Protein AF-A0A3P7J8K1-F1 (afdb_monomer)

Organism: Strongylus vulgaris (NCBI:txid40348)

InterPro domains:
  IPR003819 TauD/TfdA-like domain [PF02668] (51-92)
  IPR042098 Glutarate 2-hydroxylase superfamily [G3DSA:3.60.130.10] (2-95)

Radius of gyration: 18.09 Å; Cα contacts (8 Å, |Δi|>4): 82; chains: 1; bounding box: 36×24×60 Å

Solvent-accessible surface area (backbone atoms only — not comparable to full-atom values): 6336 Å² total; per-residue (Å²): 135,58,35,38,38,39,20,59,67,80,76,83,60,91,86,55,88,84,84,66,59,89,84,56,86,86,80,58,69,83,80,83,63,71,49,87,64,95,60,28,66,60,30,49,50,52,52,50,53,50,53,51,53,50,50,53,51,51,51,55,53,69,33,69,92,38,40,45,78,44,74,72,53,93,92,64,81,86,87,75,57,72,50,54,44,49,72,48,68,61,80,84,81,84,77,86,127

Foldseek 3Di:
DKKKKKFFPPPPPVPDDLFFDDDDPVPDDDDPQQDDDPCRVVSVVVVVVVVVVVVVVVVSRPDPVRIDIDDDDVPDDDDDDNRGIDMDMDDDDDDDD

Mean predicted aligned error: 9.49 Å

Structure (mmCIF, N/CA/C/O backbone):
data_AF-A0A3P7J8K1-F1
#
_entry.id   AF-A0A3P7J8K1-F1
#
loop_
_atom_site.group_PDB
_atom_site.id
_atom_site.type_symbol
_atom_site.label_atom_id
_atom_site.label_alt_id
_atom_site.label_comp_id
_atom_site.label_asym_id
_atom_site.label_entity_id
_atom_site.label_seq_id
_atom_site.pdbx_PDB_ins_code
_atom_site.Cartn_x
_atom_site.Cartn_y
_atom_site.Cartn_z
_atom_site.occupancy
_atom_site.B_iso_or_equiv
_atom_site.auth_seq_id
_atom_site.auth_comp_id
_atom_site.auth_asym_id
_atom_site.auth_atom_id
_atom_site.pdbx_PDB_model_num
ATOM 1 N N . MET A 1 1 ? -3.847 -2.729 22.826 1.00 47.38 1 MET A N 1
ATOM 2 C CA . MET A 1 1 ? -5.086 -2.781 22.024 1.00 47.38 1 MET A CA 1
ATOM 3 C C . MET A 1 1 ? -4.695 -2.876 20.565 1.00 47.38 1 MET A C 1
ATOM 5 O O . MET A 1 1 ? -3.748 -2.199 20.184 1.00 47.38 1 MET A O 1
ATOM 9 N N . ASN A 1 2 ? -5.354 -3.749 19.803 1.00 54.41 2 ASN A N 1
ATOM 10 C CA . ASN A 1 2 ? -5.084 -3.919 18.378 1.00 54.41 2 ASN A CA 1
ATOM 11 C C . ASN A 1 2 ? -5.958 -2.945 17.613 1.00 54.41 2 ASN A C 1
ATOM 13 O O . ASN A 1 2 ? -7.180 -2.990 17.756 1.00 54.41 2 ASN A O 1
ATOM 17 N N . TYR A 1 3 ? -5.327 -2.102 16.812 1.00 54.88 3 TYR A N 1
ATOM 18 C CA . TYR A 1 3 ? -6.036 -1.223 15.914 1.00 54.88 3 TYR A CA 1
ATOM 19 C C . TYR A 1 3 ? -5.954 -1.784 14.499 1.00 54.88 3 TYR A C 1
ATOM 21 O O . TYR A 1 3 ? -4.866 -2.135 14.033 1.00 54.88 3 TYR A O 1
ATOM 29 N N . LEU A 1 4 ? -7.098 -1.872 13.829 1.00 59.75 4 LEU A N 1
ATOM 30 C CA . LEU A 1 4 ? -7.154 -2.017 12.385 1.00 59.75 4 LEU A CA 1
ATOM 31 C C . LEU A 1 4 ? -7.211 -0.618 11.778 1.00 59.75 4 LEU A C 1
ATOM 33 O O . LEU A 1 4 ? -8.101 0.166 12.114 1.00 59.75 4 LEU A O 1
ATOM 37 N N . VAL A 1 5 ? -6.259 -0.322 10.904 1.00 61.03 5 VAL A N 1
ATOM 38 C CA . VAL A 1 5 ? -6.252 0.892 10.096 1.00 61.03 5 VAL A CA 1
ATOM 39 C C . VAL A 1 5 ? -6.936 0.548 8.781 1.00 61.03 5 VAL A C 1
ATOM 41 O O . VAL A 1 5 ? -6.445 -0.280 8.015 1.00 61.03 5 VAL A O 1
ATOM 44 N N . LEU A 1 6 ? -8.095 1.150 8.560 1.00 61.56 6 LEU A N 1
ATOM 45 C CA . LEU A 1 6 ? -8.845 1.110 7.317 1.00 61.56 6 LEU A CA 1
ATOM 46 C C . LEU A 1 6 ? -8.460 2.336 6.508 1.00 61.56 6 LEU A C 1
ATOM 48 O O . LEU A 1 6 ? -8.658 3.461 6.957 1.00 61.56 6 LEU A O 1
ATOM 52 N N . ILE A 1 7 ? -7.914 2.116 5.327 1.00 62.12 7 ILE A N 1
ATOM 53 C CA . ILE A 1 7 ? -7.575 3.175 4.391 1.00 62.12 7 ILE A CA 1
ATOM 54 C C . ILE A 1 7 ? -8.636 3.111 3.301 1.00 62.12 7 ILE A C 1
ATOM 56 O O . ILE A 1 7 ? -8.737 2.132 2.556 1.00 62.12 7 ILE A O 1
ATOM 60 N N . LEU A 1 8 ? -9.475 4.140 3.254 1.00 54.97 8 LEU A N 1
ATOM 61 C CA . LEU A 1 8 ? -10.474 4.285 2.205 1.00 54.97 8 LEU A CA 1
ATOM 62 C C . LEU A 1 8 ? -9.778 4.917 1.003 1.00 54.97 8 LEU A C 1
ATOM 64 O O . LEU A 1 8 ? -9.493 6.114 1.024 1.00 54.97 8 LEU A O 1
ATOM 68 N N . SER A 1 9 ? -9.535 4.144 -0.058 1.00 52.69 9 SER A N 1
ATOM 69 C CA . SER A 1 9 ? -9.144 4.734 -1.335 1.00 52.69 9 SER A CA 1
ATOM 70 C C . SER A 1 9 ? -10.372 5.439 -1.935 1.00 52.69 9 SER A C 1
ATOM 72 O O . SER A 1 9 ? -11.188 4.877 -2.664 1.00 52.69 9 SER A O 1
ATOM 74 N N . HIS A 1 10 ? -10.574 6.710 -1.579 1.00 46.22 10 HIS A N 1
ATOM 75 C CA . HIS A 1 10 ? -11.521 7.582 -2.278 1.00 46.22 10 HIS A CA 1
ATOM 76 C C . HIS A 1 10 ? -10.867 8.106 -3.561 1.00 46.22 10 HIS A C 1
ATOM 78 O O . HIS A 1 10 ? -10.579 9.291 -3.699 1.00 46.22 10 HIS A O 1
ATOM 84 N N . PHE A 1 11 ? -10.629 7.217 -4.527 1.00 49.38 11 PHE A N 1
ATOM 85 C CA . PHE A 1 11 ? -10.297 7.643 -5.883 1.00 49.38 11 PHE A CA 1
ATOM 86 C C . PHE A 1 11 ? -11.588 7.988 -6.631 1.00 49.38 11 PHE A C 1
ATOM 88 O O . PHE A 1 11 ? -12.308 7.119 -7.120 1.00 49.38 11 PHE A O 1
ATOM 95 N N . TYR A 1 12 ? -11.895 9.284 -6.712 1.00 36.44 12 TYR A N 1
ATOM 96 C CA . TYR A 1 12 ? -12.911 9.804 -7.625 1.00 36.44 12 TYR A CA 1
ATOM 97 C C . TYR A 1 12 ? -12.346 9.784 -9.052 1.00 36.44 12 TYR A C 1
ATOM 99 O O . TYR A 1 12 ? -11.692 10.725 -9.495 1.00 36.44 12 TYR A O 1
ATOM 107 N N . ALA A 1 13 ? -12.587 8.702 -9.791 1.00 39.69 13 ALA A N 1
ATOM 108 C CA . ALA A 1 13 ? -12.354 8.695 -11.228 1.00 39.69 13 ALA A CA 1
ATOM 109 C C . ALA A 1 13 ? -13.536 9.374 -11.921 1.00 39.69 13 ALA A C 1
ATOM 111 O O . ALA A 1 13 ? -14.603 8.782 -12.062 1.00 39.69 13 ALA A O 1
ATOM 112 N N . GLN A 1 14 ? -13.359 10.621 -12.360 1.00 38.38 14 GLN A N 1
ATOM 113 C CA . GLN A 1 14 ? -14.442 11.348 -13.020 1.00 38.38 14 GLN A CA 1
ATOM 114 C C . GLN A 1 14 ? -14.854 10.776 -14.388 1.00 38.38 14 GLN A C 1
ATOM 116 O O . GLN A 1 14 ? -15.907 11.178 -14.856 1.00 38.38 14 GLN A O 1
ATOM 121 N N . ASN A 1 15 ? -14.116 9.847 -15.022 1.00 42.69 15 ASN A N 1
ATOM 122 C CA . ASN A 1 15 ? -14.513 9.289 -16.332 1.00 42.69 15 ASN A CA 1
ATOM 123 C C . ASN A 1 15 ? -13.944 7.895 -16.695 1.00 42.69 15 ASN A C 1
ATOM 125 O O . ASN A 1 15 ? -13.868 7.557 -17.872 1.00 42.69 15 ASN A O 1
ATOM 129 N N . ASN A 1 16 ? -13.537 7.050 -15.743 1.00 45.50 16 ASN A N 1
ATOM 130 C CA . ASN A 1 16 ? -13.186 5.663 -16.084 1.00 45.50 16 ASN A CA 1
ATOM 131 C C . ASN A 1 16 ? -13.320 4.751 -14.865 1.00 45.50 16 ASN A C 1
ATOM 133 O O . ASN A 1 16 ? -12.744 5.028 -13.818 1.00 45.50 16 ASN A O 1
ATOM 137 N N . SER A 1 17 ? -14.103 3.682 -14.989 1.00 45.41 17 SER A N 1
ATOM 138 C CA . SER A 1 17 ? -14.412 2.745 -13.909 1.00 45.41 17 SER A CA 1
ATOM 139 C C . SER A 1 17 ? -13.139 2.094 -13.354 1.00 45.41 17 SER A C 1
ATOM 141 O O . SER A 1 17 ? -12.603 1.159 -13.953 1.00 45.41 17 SER A O 1
ATOM 143 N N . LEU A 1 18 ? -12.649 2.577 -12.211 1.00 57.72 18 LEU A N 1
ATOM 144 C CA . LEU A 1 18 ? -11.600 1.914 -11.440 1.00 57.72 18 LEU A CA 1
ATOM 145 C C . LEU A 1 18 ? -12.197 0.636 -10.843 1.00 57.72 18 LEU A C 1
ATOM 147 O O . LEU A 1 18 ? -12.975 0.683 -9.896 1.00 57.72 18 LEU A O 1
ATOM 151 N N . LEU A 1 19 ? -11.904 -0.501 -11.472 1.00 55.00 19 LEU A N 1
ATOM 152 C CA . LEU A 1 19 ? -12.553 -1.780 -11.174 1.00 55.00 19 LEU A CA 1
ATOM 153 C C . LEU A 1 19 ? -11.856 -2.584 -10.064 1.00 55.00 19 LEU A C 1
ATOM 155 O O . LEU A 1 19 ? -12.454 -3.536 -9.568 1.00 55.00 19 LEU A O 1
ATOM 159 N N . ASN A 1 20 ? -10.599 -2.279 -9.703 1.00 59.16 20 ASN A N 1
ATOM 160 C CA . ASN A 1 20 ? -9.854 -3.072 -8.717 1.00 59.16 20 ASN A CA 1
ATOM 161 C C . ASN A 1 20 ? -8.567 -2.383 -8.227 1.00 59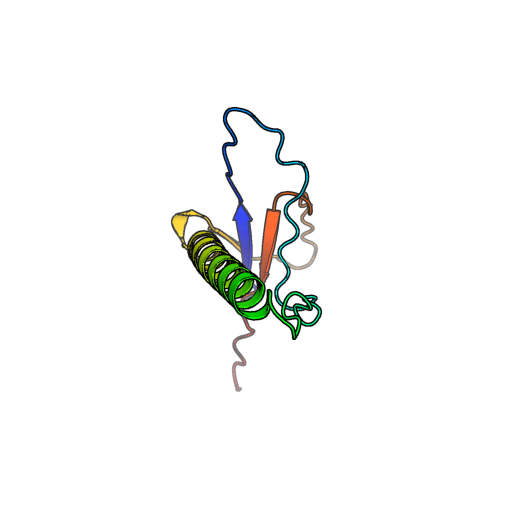.16 20 ASN A C 1
ATOM 163 O O . ASN A 1 20 ? -7.640 -2.209 -9.022 1.00 59.16 20 ASN A O 1
ATOM 167 N N . ASP A 1 21 ? -8.459 -2.114 -6.925 1.00 61.38 21 ASP A N 1
ATOM 168 C CA . ASP A 1 21 ? -7.194 -1.719 -6.299 1.00 61.38 21 ASP A CA 1
ATOM 169 C C . ASP A 1 21 ? -6.454 -2.956 -5.767 1.00 61.38 21 ASP A C 1
ATOM 171 O O . ASP A 1 21 ? -6.825 -3.558 -4.761 1.00 61.38 21 ASP A O 1
ATOM 175 N N . ARG A 1 22 ? -5.363 -3.348 -6.439 1.00 70.69 22 ARG A N 1
ATOM 176 C CA . ARG A 1 22 ? -4.470 -4.430 -5.984 1.00 70.69 22 ARG A CA 1
ATOM 177 C C . ARG A 1 22 ? -3.187 -3.860 -5.397 1.00 70.69 22 ARG A C 1
ATOM 179 O O . ARG A 1 22 ? -2.150 -3.836 -6.059 1.00 70.69 22 ARG A O 1
ATOM 186 N N . PHE A 1 23 ? -3.253 -3.426 -4.144 1.00 76.56 23 PHE A N 1
ATOM 187 C CA . PHE A 1 23 ? -2.098 -2.906 -3.419 1.00 76.56 23 PHE A CA 1
ATOM 188 C C . PHE A 1 23 ? -1.800 -3.761 -2.184 1.00 76.56 23 PHE A C 1
ATOM 190 O O . PHE A 1 23 ? -2.406 -3.600 -1.129 1.00 76.56 23 PHE A O 1
ATOM 197 N N . ASN A 1 24 ? -0.842 -4.679 -2.326 1.00 77.25 24 ASN A N 1
ATOM 198 C CA . ASN A 1 24 ? -0.254 -5.418 -1.212 1.00 77.25 24 ASN A CA 1
ATOM 199 C C . ASN A 1 24 ? 1.279 -5.425 -1.359 1.00 77.25 24 ASN A C 1
ATOM 201 O O . ASN A 1 24 ? 1.797 -6.157 -2.207 1.00 77.25 24 ASN A O 1
ATOM 205 N N . PRO A 1 25 ? 2.017 -4.636 -0.553 1.00 73.62 25 PRO A N 1
ATOM 206 C CA . PRO A 1 25 ? 3.477 -4.606 -0.605 1.00 73.62 25 PRO A CA 1
ATOM 207 C C . PRO A 1 25 ? 4.140 -5.969 -0.343 1.00 73.62 25 PRO A C 1
ATOM 209 O O . PRO A 1 25 ? 5.217 -6.220 -0.876 1.00 73.62 25 PRO A O 1
ATOM 212 N N . TYR A 1 26 ? 3.511 -6.845 0.454 1.00 60.59 26 TYR A N 1
ATOM 213 C CA . TYR A 1 26 ? 4.086 -8.134 0.862 1.00 60.59 26 TYR A CA 1
ATOM 214 C C . TYR A 1 26 ? 4.025 -9.203 -0.236 1.00 60.59 26 TYR A C 1
ATOM 216 O O . TYR A 1 26 ? 4.960 -9.986 -0.373 1.00 60.59 26 TYR A O 1
ATOM 224 N N . ASP A 1 27 ? 2.968 -9.202 -1.050 1.00 66.75 27 ASP A N 1
ATOM 225 C CA . ASP A 1 27 ? 2.756 -10.197 -2.117 1.00 66.75 27 ASP A CA 1
ATOM 226 C C . ASP A 1 27 ? 3.364 -9.761 -3.458 1.00 66.75 27 ASP A C 1
ATOM 228 O O . ASP A 1 27 ? 3.086 -10.333 -4.519 1.00 66.75 27 ASP A O 1
ATOM 232 N N . ARG A 1 28 ? 4.189 -8.711 -3.448 1.00 70.38 28 ARG A N 1
ATOM 233 C CA . ARG A 1 28 ? 4.745 -8.159 -4.675 1.00 70.38 28 ARG A CA 1
ATOM 234 C C . ARG A 1 28 ? 5.904 -9.021 -5.174 1.00 70.38 28 ARG A C 1
ATOM 236 O O . ARG A 1 28 ? 7.008 -8.984 -4.637 1.00 70.38 28 ARG A O 1
ATOM 243 N N . ALA A 1 29 ? 5.667 -9.755 -6.260 1.00 72.25 29 ALA A N 1
ATOM 244 C CA . ALA A 1 29 ? 6.729 -10.438 -6.992 1.00 72.25 29 ALA A CA 1
ATOM 245 C C . ALA A 1 29 ? 7.786 -9.433 -7.505 1.00 72.25 29 ALA A C 1
ATOM 247 O O . ALA A 1 29 ? 7.438 -8.281 -7.799 1.00 72.25 29 ALA A O 1
ATOM 248 N N . PRO A 1 30 ? 9.058 -9.854 -7.676 1.00 73.00 30 PRO A N 1
ATOM 249 C CA . PRO A 1 30 ? 10.095 -9.005 -8.252 1.00 73.00 30 PRO A CA 1
ATOM 250 C C . PRO A 1 30 ? 9.618 -8.354 -9.552 1.00 73.00 30 PRO A C 1
ATOM 252 O O . PRO A 1 30 ? 9.097 -9.028 -10.442 1.00 73.00 30 PRO A O 1
ATOM 255 N N . PHE A 1 31 ? 9.771 -7.034 -9.655 1.00 69.81 31 PHE A N 1
ATOM 256 C CA . PHE A 1 31 ? 9.254 -6.265 -10.782 1.00 69.81 31 PHE A CA 1
ATOM 257 C C . PHE A 1 31 ? 10.083 -6.539 -12.048 1.00 69.81 31 PHE A C 1
ATOM 259 O O . PHE A 1 31 ? 11.119 -5.918 -12.276 1.00 69.81 31 PHE A O 1
ATOM 266 N N . ARG A 1 32 ? 9.635 -7.492 -12.878 1.00 67.19 32 ARG A N 1
ATOM 267 C CA . ARG A 1 32 ? 10.325 -7.963 -14.100 1.00 67.19 32 ARG A CA 1
ATOM 268 C C . ARG A 1 32 ? 10.155 -7.029 -15.310 1.00 67.19 32 ARG A C 1
ATOM 270 O O . ARG A 1 32 ? 9.882 -7.489 -16.414 1.00 67.19 32 ARG A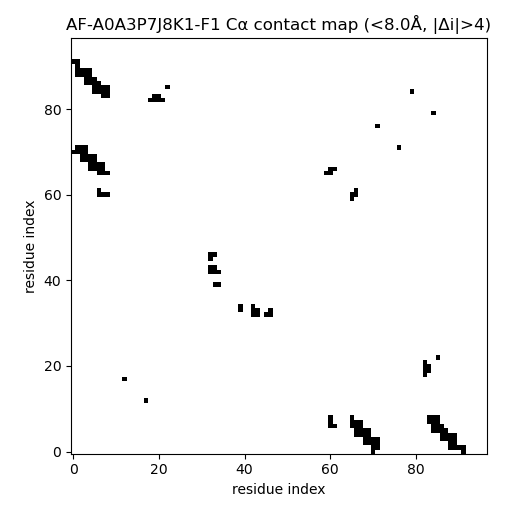 O 1
ATOM 277 N N . VAL A 1 33 ? 10.255 -5.718 -15.103 1.00 69.38 33 VAL A N 1
ATOM 278 C CA . VAL A 1 33 ? 10.120 -4.724 -16.190 1.00 69.38 33 VAL A CA 1
ATOM 279 C C . VAL A 1 33 ? 11.4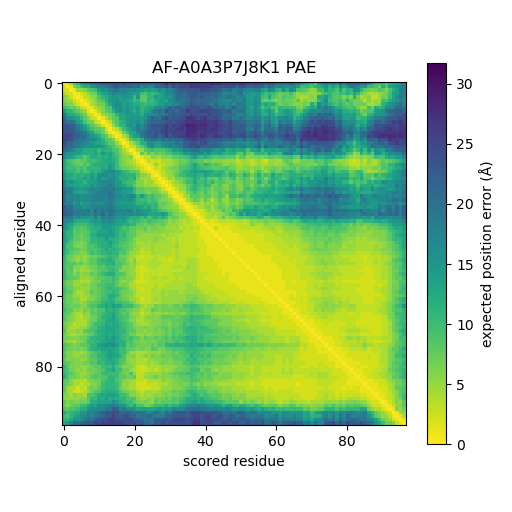73 -4.330 -16.778 1.00 69.38 33 VAL A C 1
ATOM 281 O O . VAL A 1 33 ? 11.531 -3.890 -17.920 1.00 69.38 33 VAL A O 1
ATOM 284 N N . LEU A 1 34 ? 12.567 -4.547 -16.045 1.00 73.69 34 LEU A N 1
ATOM 285 C CA . LEU A 1 34 ? 13.913 -4.318 -16.559 1.00 73.69 34 LEU A CA 1
ATOM 286 C C . LEU A 1 34 ? 14.272 -5.413 -17.571 1.00 73.69 34 LEU A C 1
ATOM 288 O O . LEU A 1 34 ? 14.247 -6.600 -17.242 1.00 73.69 34 LEU A O 1
ATOM 292 N N . LYS A 1 35 ? 14.591 -5.001 -18.798 1.00 76.81 35 LYS A N 1
ATOM 293 C CA . LYS A 1 35 ? 15.117 -5.861 -19.860 1.00 76.81 35 LYS A CA 1
ATOM 294 C C . LYS A 1 35 ? 16.405 -5.255 -20.401 1.00 76.81 35 LYS A C 1
ATOM 296 O O . LYS A 1 35 ? 16.516 -4.036 -20.523 1.00 76.81 35 LYS A O 1
ATOM 301 N N . GLU A 1 36 ? 17.360 -6.117 -20.717 1.00 75.69 36 GLU A N 1
ATOM 302 C CA . GLU A 1 36 ? 18.605 -5.743 -21.385 1.00 75.69 36 GLU A CA 1
ATOM 303 C C . GLU A 1 36 ? 18.372 -5.597 -22.900 1.00 75.69 36 GLU A C 1
ATOM 305 O O . GLU A 1 36 ? 17.467 -6.227 -23.451 1.00 75.69 36 GLU A O 1
ATOM 310 N N . GLY A 1 37 ? 19.163 -4.753 -23.571 1.00 78.12 37 GLY A N 1
ATOM 311 C CA . GLY A 1 37 ? 19.054 -4.481 -25.012 1.00 78.12 37 GLY A CA 1
ATOM 312 C C . GLY A 1 37 ? 18.949 -2.990 -25.351 1.00 78.12 37 GLY A C 1
ATOM 313 O O . GLY A 1 37 ? 19.094 -2.134 -24.472 1.00 78.12 37 GLY A O 1
ATOM 314 N N . GLU A 1 38 ? 18.690 -2.677 -26.626 1.00 78.06 38 GLU A N 1
ATOM 315 C CA . GLU A 1 38 ? 18.594 -1.295 -27.140 1.00 78.06 38 GLU A CA 1
ATOM 316 C C . GLU A 1 38 ? 17.567 -0.441 -26.373 1.00 78.06 38 GLU A C 1
ATOM 318 O O . GLU A 1 38 ? 17.819 0.728 -26.091 1.00 78.06 38 GLU A O 1
ATOM 323 N N . ASP A 1 39 ? 16.469 -1.048 -25.915 1.00 81.94 39 ASP A N 1
ATOM 324 C CA . ASP A 1 39 ? 15.387 -0.362 -25.193 1.00 81.94 39 ASP A CA 1
ATOM 325 C C . ASP A 1 39 ? 15.584 -0.288 -23.666 1.00 81.94 39 ASP A C 1
ATOM 327 O O . ASP A 1 39 ? 14.698 0.169 -22.933 1.00 81.94 39 ASP A O 1
ATOM 331 N N . SER A 1 40 ? 16.738 -0.721 -23.149 1.00 84.31 40 SER A N 1
ATOM 332 C CA . SER A 1 40 ? 17.015 -0.794 -21.702 1.00 84.31 40 SER A CA 1
ATOM 333 C C . SER A 1 40 ? 16.795 0.536 -20.965 1.00 84.31 40 SER A C 1
ATOM 335 O O . SER A 1 40 ? 16.247 0.550 -19.860 1.00 84.31 40 SER A O 1
ATOM 337 N N . ILE A 1 41 ? 17.126 1.670 -21.595 1.00 85.81 41 ILE A N 1
ATOM 338 C CA . ILE A 1 41 ? 16.891 3.017 -21.044 1.00 85.81 41 ILE A CA 1
ATOM 339 C C . ILE A 1 41 ? 15.388 3.295 -20.878 1.00 85.81 41 ILE A C 1
ATOM 341 O O . ILE A 1 41 ? 14.971 3.874 -19.871 1.00 85.81 41 ILE A O 1
ATOM 345 N N . GLY A 1 42 ? 14.564 2.882 -21.844 1.00 85.62 42 GLY A N 1
ATOM 346 C CA . GLY A 1 42 ? 13.110 3.042 -21.790 1.00 85.62 42 GLY A CA 1
ATOM 347 C C . GLY A 1 42 ? 12.492 2.228 -20.653 1.00 85.62 42 GLY A C 1
ATOM 348 O O . GLY A 1 42 ? 11.714 2.762 -19.858 1.00 85.62 42 GLY A O 1
ATOM 349 N N . TYR A 1 43 ? 12.913 0.970 -20.509 1.00 82.88 43 TYR A N 1
ATOM 350 C CA . TYR A 1 43 ? 12.484 0.101 -19.410 1.00 82.88 43 TYR A CA 1
ATOM 351 C C . TYR A 1 43 ? 12.905 0.631 -18.035 1.00 82.88 43 TYR A C 1
ATOM 353 O O . TYR A 1 43 ? 12.104 0.611 -17.097 1.00 82.88 43 TYR A O 1
ATOM 361 N N . ALA A 1 44 ? 14.126 1.159 -17.915 1.00 85.38 44 ALA A N 1
ATOM 362 C CA . ALA A 1 44 ? 14.603 1.778 -16.682 1.00 85.38 44 ALA A CA 1
ATOM 363 C C . ALA A 1 44 ? 13.769 3.012 -16.299 1.00 85.38 44 ALA A C 1
ATOM 365 O O . ALA A 1 44 ? 13.353 3.139 -15.147 1.00 85.38 44 ALA A O 1
ATOM 366 N N . ARG A 1 45 ? 13.454 3.891 -17.263 1.00 87.25 45 ARG A N 1
ATOM 367 C CA . ARG A 1 45 ? 12.582 5.057 -17.029 1.00 87.25 45 ARG A CA 1
ATOM 368 C C . ARG A 1 45 ? 11.182 4.643 -16.584 1.00 87.25 45 ARG A C 1
ATOM 370 O O . ARG A 1 45 ? 10.693 5.171 -15.593 1.00 87.25 45 ARG A O 1
ATOM 377 N N . ALA A 1 46 ? 10.572 3.665 -17.253 1.00 83.69 46 ALA A N 1
ATOM 378 C CA . ALA A 1 46 ? 9.252 3.157 -16.876 1.00 83.69 46 ALA A CA 1
ATOM 379 C C . ALA A 1 46 ? 9.243 2.563 -15.457 1.00 83.69 46 ALA A C 1
ATOM 381 O O . ALA A 1 46 ? 8.302 2.789 -14.694 1.00 83.69 46 ALA A O 1
ATOM 382 N N . ALA A 1 47 ? 10.306 1.847 -15.077 1.00 86.12 47 ALA A N 1
ATOM 383 C CA . ALA A 1 47 ? 10.456 1.335 -13.721 1.00 86.12 47 ALA A CA 1
ATOM 384 C C . ALA A 1 47 ? 10.569 2.467 -12.689 1.00 86.12 47 ALA A C 1
ATOM 386 O O . ALA A 1 47 ? 9.897 2.414 -11.660 1.00 86.12 47 ALA A O 1
ATOM 387 N N . LEU A 1 48 ? 11.361 3.507 -12.970 1.00 89.25 48 LEU A N 1
ATOM 388 C CA . LEU A 1 48 ? 11.476 4.675 -12.092 1.00 89.25 48 LEU A CA 1
ATOM 389 C C . LEU A 1 48 ? 10.133 5.386 -11.916 1.00 89.25 48 LEU A C 1
ATOM 391 O O . LEU A 1 48 ? 9.720 5.607 -10.780 1.00 89.25 48 LEU A O 1
ATOM 395 N N . THR A 1 49 ? 9.425 5.667 -13.013 1.00 88.25 49 THR A N 1
ATOM 396 C CA . THR A 1 49 ? 8.091 6.281 -12.967 1.00 88.25 49 THR A CA 1
ATOM 397 C C . THR A 1 49 ? 7.125 5.436 -12.146 1.00 88.25 49 THR A C 1
ATOM 399 O O . THR A 1 49 ? 6.433 5.966 -11.281 1.00 88.25 49 THR A O 1
ATOM 402 N N . TYR A 1 50 ? 7.128 4.113 -12.336 1.00 86.75 50 TYR A N 1
ATOM 403 C CA . TYR A 1 50 ? 6.303 3.215 -11.535 1.00 86.75 50 TYR A CA 1
ATOM 404 C C . TYR A 1 50 ? 6.593 3.366 -10.032 1.00 86.75 50 TYR A C 1
ATOM 406 O O . TYR A 1 50 ? 5.663 3.509 -9.241 1.00 86.75 50 TYR A O 1
ATOM 414 N N . TYR A 1 51 ? 7.863 3.321 -9.612 1.00 88.31 51 TYR A N 1
ATOM 415 C CA . TYR A 1 51 ? 8.211 3.388 -8.186 1.00 88.31 51 TYR A CA 1
ATOM 416 C C . TYR A 1 51 ? 7.959 4.770 -7.578 1.00 88.31 51 TYR A C 1
ATOM 418 O O . TYR A 1 51 ? 7.593 4.849 -6.404 1.00 88.31 51 TYR A O 1
ATOM 426 N N . GLN A 1 52 ? 8.097 5.839 -8.363 1.00 91.56 52 GLN A N 1
ATOM 427 C CA . GLN A 1 52 ? 7.708 7.189 -7.954 1.00 91.56 52 GLN A CA 1
ATOM 428 C C . GLN A 1 52 ? 6.204 7.251 -7.673 1.00 91.56 52 GLN A C 1
ATOM 430 O O . GLN A 1 52 ? 5.812 7.536 -6.542 1.00 91.56 52 GLN A O 1
ATOM 435 N N . SER A 1 53 ? 5.369 6.853 -8.637 1.00 87.94 53 SER A N 1
ATOM 436 C CA . SER A 1 53 ? 3.911 6.828 -8.459 1.00 87.94 53 SER A CA 1
ATOM 437 C C . SER A 1 53 ? 3.470 5.883 -7.338 1.00 87.94 53 SER A C 1
ATOM 439 O O . SER A 1 53 ? 2.556 6.199 -6.582 1.00 87.94 53 SER A O 1
ATOM 441 N N . TYR A 1 54 ? 4.137 4.737 -7.178 1.00 86.81 54 TYR A N 1
ATOM 442 C CA . TYR A 1 54 ? 3.876 3.809 -6.075 1.00 86.81 54 TYR A CA 1
ATOM 443 C C . TYR A 1 54 ? 4.157 4.451 -4.710 1.00 86.81 54 TYR A C 1
ATOM 445 O O . TYR A 1 54 ? 3.400 4.253 -3.761 1.00 86.81 54 TYR A O 1
ATOM 453 N N . THR A 1 55 ? 5.239 5.225 -4.606 1.00 90.00 55 THR A N 1
ATOM 454 C CA . THR A 1 55 ? 5.619 5.920 -3.369 1.00 90.00 55 THR A CA 1
ATOM 455 C C . THR A 1 55 ? 4.614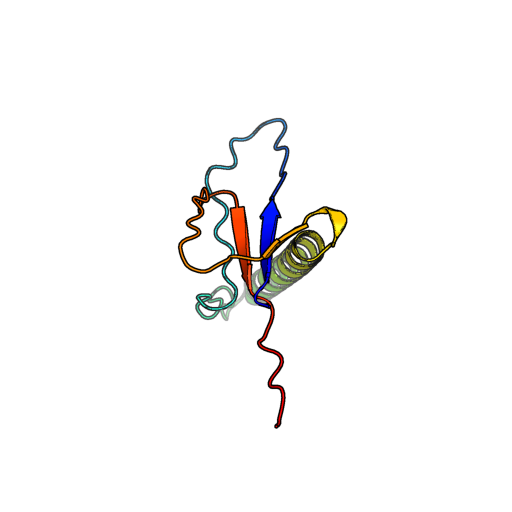 7.012 -3.021 1.00 90.00 55 THR A C 1
ATOM 457 O O . THR A 1 55 ? 4.188 7.098 -1.872 1.00 90.00 55 THR A O 1
ATOM 460 N N . GLU A 1 56 ? 4.185 7.796 -4.010 1.00 89.94 56 GLU A N 1
ATOM 461 C CA . GLU A 1 56 ? 3.150 8.823 -3.842 1.00 89.94 56 GLU A CA 1
ATOM 462 C C . GLU A 1 56 ? 1.800 8.215 -3.445 1.00 89.94 56 GLU A C 1
ATOM 464 O O . GLU A 1 56 ? 1.161 8.666 -2.499 1.00 89.94 56 GLU A O 1
ATOM 469 N N . PHE A 1 57 ? 1.379 7.131 -4.096 1.00 87.38 57 PHE A N 1
ATOM 470 C CA . PHE A 1 57 ? 0.159 6.429 -3.700 1.00 87.38 57 PHE A CA 1
ATOM 471 C C . PHE A 1 57 ? 0.261 5.881 -2.272 1.00 87.38 57 PHE A C 1
ATOM 473 O O . PHE A 1 57 ? -0.667 6.015 -1.471 1.00 87.38 57 PHE A O 1
ATOM 480 N N . SER A 1 58 ? 1.411 5.297 -1.926 1.00 87.50 58 SER A N 1
ATOM 481 C CA . SER A 1 58 ? 1.661 4.801 -0.577 1.00 87.50 58 SER A CA 1
ATOM 482 C C . SER A 1 58 ? 1.596 5.927 0.455 1.00 87.50 58 SER A C 1
ATOM 484 O O . SER A 1 58 ? 1.028 5.711 1.523 1.00 87.50 58 SER A O 1
ATOM 486 N N . SER A 1 59 ? 2.137 7.117 0.177 1.00 89.00 59 SER A N 1
ATOM 487 C CA . SER A 1 59 ? 2.077 8.235 1.128 1.00 89.00 59 SER A CA 1
ATOM 488 C C . SER A 1 59 ? 0.642 8.720 1.345 1.00 89.00 59 SER A C 1
ATOM 490 O O . SER A 1 59 ? 0.243 8.899 2.494 1.00 89.00 59 SER A O 1
ATOM 492 N N . ILE A 1 60 ? -0.164 8.810 0.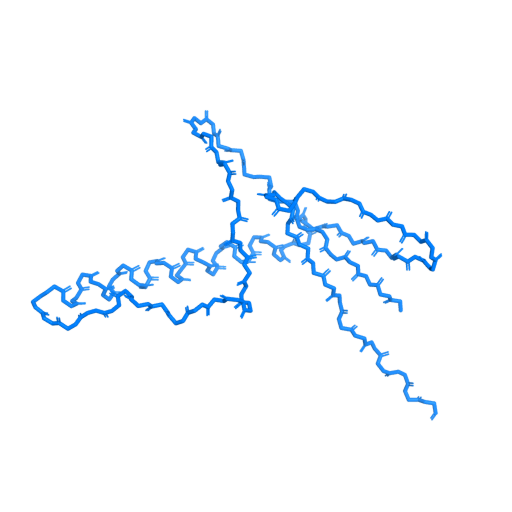280 1.00 88.25 60 ILE A N 1
ATOM 493 C CA . ILE A 1 60 ? -1.599 9.137 0.357 1.00 88.25 60 ILE A CA 1
ATOM 494 C C . ILE A 1 60 ? -2.337 8.120 1.233 1.00 88.25 60 ILE A C 1
ATOM 496 O O . ILE A 1 60 ? -3.118 8.507 2.102 1.00 88.25 60 ILE A O 1
ATOM 500 N N . CYS A 1 61 ? -2.065 6.826 1.044 1.00 84.25 61 CYS A N 1
ATOM 501 C CA . CYS A 1 61 ? -2.696 5.758 1.818 1.00 84.25 61 CYS A CA 1
ATOM 502 C C . CYS A 1 61 ? -2.375 5.834 3.319 1.00 84.25 61 CYS A C 1
ATOM 504 O O . CYS A 1 61 ? -3.209 5.476 4.142 1.00 84.25 61 CYS A O 1
ATOM 506 N N . HIS A 1 62 ? -1.176 6.288 3.688 1.00 83.88 62 HIS 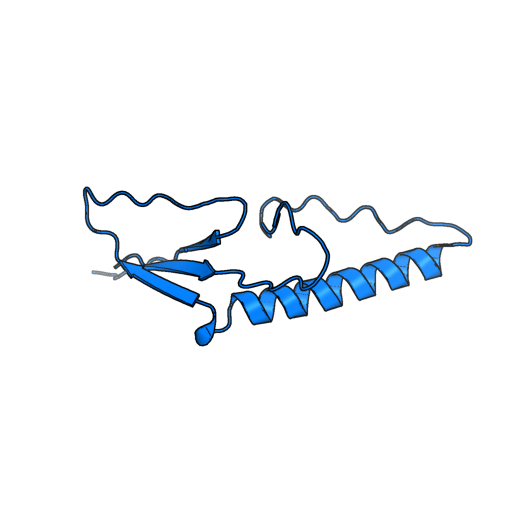A N 1
ATOM 507 C CA . HIS A 1 62 ? -0.749 6.376 5.089 1.00 83.88 62 HIS A CA 1
ATOM 508 C C . HIS A 1 62 ? -1.058 7.731 5.741 1.00 83.88 62 HIS A C 1
ATOM 510 O O . HIS A 1 62 ? -0.767 7.910 6.926 1.00 83.88 62 HIS A O 1
ATOM 516 N N . ALA A 1 63 ? -1.633 8.678 4.999 1.00 86.12 63 ALA A N 1
ATOM 517 C CA . ALA A 1 63 ? -2.033 9.965 5.542 1.00 86.12 63 ALA A CA 1
ATOM 518 C C . ALA A 1 63 ? -3.206 9.787 6.523 1.00 86.12 63 ALA A C 1
ATOM 520 O O . ALA A 1 63 ? -4.161 9.055 6.247 1.00 86.12 63 ALA A O 1
ATOM 521 N N . GLY A 1 64 ? -3.123 10.429 7.692 1.00 86.00 64 GLY A N 1
ATOM 522 C CA . GLY A 1 64 ? -4.065 10.212 8.794 1.00 86.00 64 GLY A CA 1
ATOM 523 C C . GLY A 1 64 ? -5.511 10.528 8.410 1.00 86.00 64 GLY A C 1
ATOM 524 O O . GLY A 1 64 ? -6.420 9.796 8.790 1.00 86.00 64 GLY A O 1
ATOM 525 N N . GLU A 1 65 ? -5.701 11.557 7.590 1.00 88.75 65 GLU A N 1
ATOM 526 C CA . GLU A 1 65 ? -6.970 12.016 7.028 1.00 88.75 65 GLU A CA 1
ATOM 527 C C . GLU A 1 65 ? -7.628 11.018 6.060 1.00 88.75 65 GLU A C 1
ATOM 529 O O . GLU A 1 65 ? -8.849 11.030 5.915 1.00 88.75 65 GLU A O 1
ATOM 534 N N . ASN A 1 66 ? -6.847 10.120 5.451 1.00 84.62 66 ASN A N 1
ATOM 535 C CA . ASN A 1 66 ? -7.333 9.073 4.542 1.00 84.62 66 ASN A CA 1
ATOM 536 C C . ASN A 1 66 ? -7.518 7.724 5.251 1.00 84.62 66 ASN A C 1
ATOM 538 O O . ASN A 1 66 ? -7.818 6.704 4.621 1.00 84.62 66 ASN A O 1
ATOM 542 N N . SER A 1 67 ? -7.328 7.711 6.571 1.00 86.44 67 SER A N 1
ATOM 543 C CA . SER A 1 67 ? -7.331 6.508 7.385 1.00 86.44 67 SER A CA 1
ATOM 544 C C . SER A 1 67 ? -8.358 6.592 8.510 1.00 86.44 67 SER A C 1
ATOM 546 O O . SER A 1 67 ? -8.664 7.648 9.057 1.00 86.44 67 SER A O 1
ATOM 548 N N . THR A 1 68 ? -8.905 5.446 8.887 1.00 86.38 68 THR A N 1
ATOM 549 C CA . THR A 1 68 ? -9.766 5.282 10.055 1.00 86.38 68 THR A CA 1
ATOM 550 C C . THR A 1 68 ? -9.234 4.144 10.897 1.00 86.38 68 THR A C 1
ATOM 552 O O . THR A 1 68 ? -8.836 3.104 10.385 1.00 86.38 68 THR A O 1
ATOM 555 N N . THR A 1 69 ? -9.239 4.332 12.211 1.00 87.56 69 THR A N 1
ATOM 556 C CA . THR A 1 69 ? -8.670 3.372 13.152 1.00 87.56 69 THR A CA 1
ATOM 557 C C . THR A 1 69 ? -9.774 2.777 14.017 1.00 87.56 69 THR A C 1
ATOM 559 O O . THR A 1 69 ? -10.467 3.509 14.722 1.00 87.56 69 THR A O 1
ATOM 562 N N . ILE A 1 70 ? -9.920 1.451 14.002 1.00 86.56 70 ILE A N 1
ATOM 563 C CA . ILE A 1 70 ? -10.907 0.740 14.825 1.00 86.56 70 ILE A CA 1
ATOM 564 C C . ILE A 1 70 ? -10.238 -0.272 15.757 1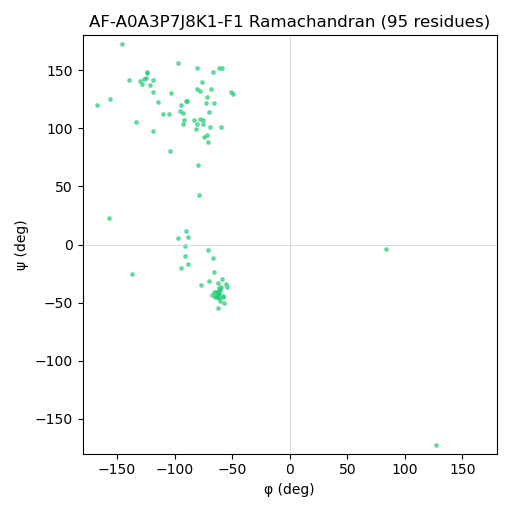.00 86.56 70 ILE A C 1
ATOM 566 O O . ILE A 1 70 ? -9.346 -1.01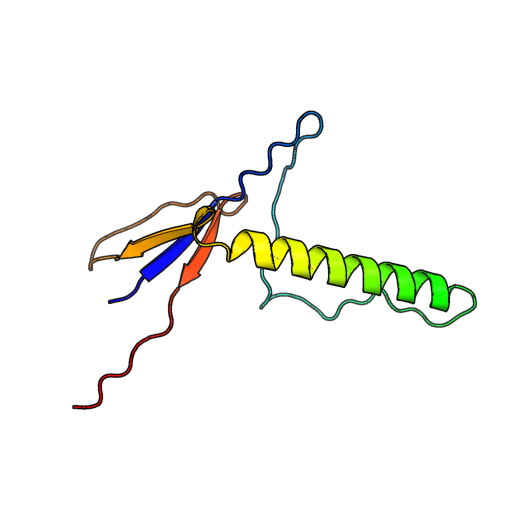6 15.355 1.00 86.56 70 ILE A O 1
ATOM 570 N N . SER A 1 71 ? -10.690 -0.323 17.011 1.00 86.31 71 SER A N 1
ATOM 571 C CA . SER A 1 71 ? -10.281 -1.350 17.976 1.00 86.31 71 SER A CA 1
ATOM 572 C C . SER A 1 71 ? -11.292 -2.485 17.992 1.00 86.31 71 SER A C 1
ATOM 574 O O . SER A 1 71 ? -12.429 -2.296 18.425 1.00 86.31 71 SER A O 1
ATOM 576 N N . LEU A 1 72 ? -10.872 -3.678 17.576 1.00 86.81 72 LEU A N 1
ATOM 577 C CA . LEU A 1 72 ? -11.726 -4.864 17.626 1.00 86.81 72 LEU A CA 1
ATOM 578 C C . LEU A 1 72 ? -11.735 -5.461 19.037 1.00 86.81 72 LEU A C 1
ATOM 580 O O . LEU A 1 72 ? -10.683 -5.623 19.665 1.00 86.81 72 LEU A O 1
ATOM 584 N N . ARG A 1 73 ? -12.928 -5.797 19.536 1.00 89.56 73 ARG A N 1
ATOM 585 C CA . ARG A 1 73 ? -13.115 -6.550 20.784 1.00 89.56 73 ARG A CA 1
ATOM 586 C C . ARG A 1 73 ? -13.316 -8.034 20.454 1.00 89.56 73 ARG A C 1
ATOM 588 O O . ARG A 1 73 ? -13.743 -8.349 19.342 1.00 89.56 73 ARG A O 1
ATOM 595 N N . PRO A 1 74 ? -13.031 -8.962 21.384 1.00 91.94 74 PRO A N 1
ATOM 596 C CA . PRO A 1 74 ? -13.374 -10.369 21.187 1.00 91.94 74 PRO A CA 1
ATOM 597 C C . PRO A 1 74 ? -14.846 -10.528 20.777 1.00 91.94 74 PRO A C 1
ATOM 599 O O . PRO A 1 74 ? -15.723 -9.910 21.376 1.00 91.94 74 PRO A O 1
ATOM 602 N N . GLY A 1 75 ? -15.100 -11.308 19.725 1.00 92.94 75 GLY A N 1
ATOM 603 C CA . GLY A 1 75 ? -16.437 -11.491 19.144 1.00 92.94 75 GLY A CA 1
ATOM 604 C C . GLY A 1 75 ? -16.877 -10.417 18.138 1.00 92.94 75 GLY A C 1
ATOM 605 O O . GLY A 1 75 ? -17.936 -10.561 17.539 1.00 92.94 75 GLY A O 1
ATOM 606 N N . THR A 1 76 ? -16.091 -9.357 17.909 1.00 90.75 76 THR A N 1
ATOM 607 C CA . THR A 1 76 ? -16.370 -8.379 16.841 1.00 90.75 76 THR A CA 1
ATOM 608 C C . THR A 1 76 ? -15.945 -8.924 15.477 1.00 90.75 76 THR A C 1
ATOM 610 O O . THR A 1 76 ? -14.814 -9.381 15.317 1.00 90.75 76 THR A O 1
ATOM 613 N N . VAL A 1 77 ? -16.831 -8.810 14.487 1.00 90.56 77 VAL A N 1
ATOM 614 C CA . VAL A 1 77 ? -16.571 -9.143 13.079 1.00 90.56 77 VAL A CA 1
ATOM 615 C C . VAL A 1 77 ? -16.741 -7.884 12.239 1.00 90.56 77 VAL A C 1
ATOM 617 O O . VAL A 1 77 ? -17.636 -7.080 12.494 1.00 90.56 77 VAL A O 1
ATOM 620 N N . ILE A 1 78 ? -15.882 -7.717 11.239 1.00 88.88 78 ILE A N 1
ATOM 621 C CA . ILE A 1 78 ? -15.975 -6.643 10.252 1.00 88.88 78 ILE A CA 1
ATOM 622 C C . ILE A 1 78 ? -16.011 -7.239 8.852 1.00 88.88 78 ILE A C 1
ATOM 624 O O . ILE A 1 78 ? -15.386 -8.266 8.589 1.00 88.88 78 ILE A O 1
ATOM 628 N N . PHE A 1 79 ? -16.717 -6.560 7.959 1.00 89.94 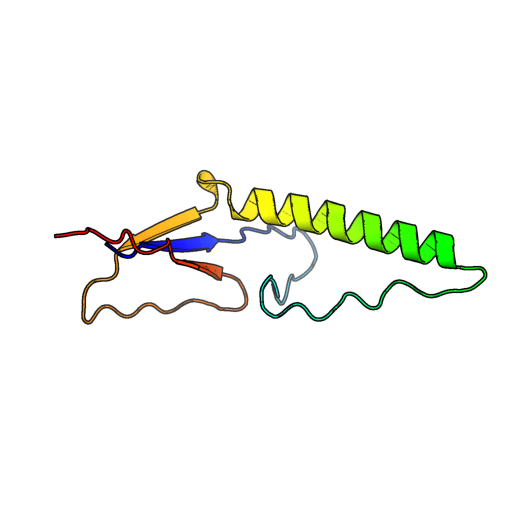79 PHE A N 1
ATOM 629 C CA . PHE A 1 79 ? -16.779 -6.893 6.545 1.00 89.94 79 PHE A CA 1
ATOM 630 C C . PHE A 1 79 ? -16.237 -5.709 5.760 1.00 89.94 79 PHE A C 1
ATOM 632 O O . PHE A 1 79 ? -16.621 -4.569 6.016 1.00 89.94 79 PHE A O 1
ATOM 639 N N . LEU A 1 80 ? -15.322 -5.985 4.836 1.00 87.38 80 LEU A N 1
ATOM 640 C CA . LEU A 1 80 ? -14.649 -4.981 4.024 1.00 87.38 80 LEU A CA 1
ATOM 641 C C . LEU A 1 80 ? -14.737 -5.395 2.559 1.00 87.38 80 LEU A C 1
ATOM 643 O O . LEU A 1 80 ? -14.584 -6.574 2.238 1.00 87.38 80 LEU A O 1
ATOM 647 N N . ASP A 1 81 ? -14.946 -4.420 1.680 1.00 85.38 81 ASP A N 1
ATOM 648 C CA . ASP A 1 81 ? -14.771 -4.624 0.247 1.00 85.38 81 ASP A CA 1
ATOM 649 C C . ASP A 1 81 ? -13.271 -4.657 -0.075 1.00 85.38 81 ASP A C 1
ATOM 651 O O . ASP A 1 81 ? -12.605 -3.622 -0.108 1.00 85.38 81 ASP A O 1
ATOM 655 N N . ASN A 1 82 ? -12.731 -5.854 -0.307 1.00 82.69 82 ASN A N 1
ATOM 656 C CA . ASN A 1 82 ? -11.303 -6.065 -0.551 1.00 82.69 82 ASN A CA 1
ATOM 657 C C . ASN A 1 82 ? -10.819 -5.534 -1.917 1.00 82.69 82 ASN A C 1
ATOM 659 O O . ASN A 1 82 ? -9.624 -5.582 -2.193 1.00 82.69 82 ASN A O 1
ATOM 663 N N . HIS A 1 83 ? -11.719 -5.042 -2.773 1.00 79.69 83 HIS A N 1
ATOM 664 C CA . HIS A 1 83 ? -11.356 -4.379 -4.030 1.00 79.69 83 HIS A CA 1
ATOM 665 C C . HIS A 1 83 ? -11.192 -2.865 -3.896 1.00 79.69 83 HIS A C 1
ATOM 667 O O . HIS A 1 83 ? -10.728 -2.223 -4.839 1.00 79.69 83 HIS A O 1
ATOM 673 N N . ARG A 1 84 ? -11.582 -2.306 -2.744 1.00 80.94 84 ARG A N 1
ATOM 674 C CA . ARG A 1 84 ? -11.667 -0.858 -2.527 1.00 80.94 84 ARG A CA 1
ATOM 675 C C . ARG A 1 84 ? -11.111 -0.397 -1.182 1.00 80.94 84 ARG A C 1
ATOM 677 O O . ARG A 1 84 ? -10.729 0.756 -1.033 1.00 80.94 84 ARG A O 1
ATOM 684 N N . VAL A 1 85 ? -11.095 -1.258 -0.170 1.00 84.06 85 VAL A N 1
ATOM 685 C CA . VAL A 1 85 ? -10.629 -0.895 1.170 1.00 84.06 85 VAL A CA 1
ATOM 686 C C . VAL A 1 85 ? -9.309 -1.588 1.450 1.00 84.06 85 VAL A C 1
ATOM 688 O O . VAL A 1 85 ? -9.243 -2.805 1.640 1.00 84.06 85 VAL A O 1
ATOM 691 N N . LEU A 1 86 ? -8.253 -0.783 1.535 1.00 86.44 86 LEU A N 1
ATOM 692 C CA . LEU A 1 86 ? -6.974 -1.240 2.050 1.00 86.44 86 LEU A CA 1
ATOM 693 C C . LEU A 1 86 ? -7.065 -1.325 3.572 1.00 86.44 86 LEU A C 1
ATOM 695 O O . LEU A 1 86 ? -7.671 -0.479 4.232 1.00 86.44 86 LEU A O 1
ATOM 699 N N . HIS A 1 87 ? -6.471 -2.362 4.146 1.00 87.25 87 HIS A N 1
ATOM 700 C CA . HIS A 1 87 ? -6.534 -2.591 5.580 1.00 87.25 87 HIS A CA 1
ATOM 701 C C . HIS A 1 87 ? -5.185 -3.063 6.113 1.00 87.25 87 HIS A C 1
ATOM 703 O O . HIS A 1 87 ? -4.470 -3.835 5.478 1.00 87.25 87 HIS A O 1
ATOM 709 N N . SER A 1 88 ? -4.824 -2.587 7.300 1.00 86.44 88 SER A N 1
ATOM 710 C CA . SER A 1 88 ? -3.604 -2.991 7.997 1.00 86.44 88 SER A CA 1
ATOM 711 C C . SER A 1 88 ? -3.826 -3.019 9.506 1.00 86.44 88 SER A C 1
ATOM 713 O O . SER A 1 88 ? -4.875 -2.611 10.002 1.00 86.44 88 SER A O 1
ATOM 715 N N . ARG A 1 89 ? -2.845 -3.520 10.259 1.00 87.25 89 ARG A N 1
ATOM 716 C CA . ARG A 1 89 ? -2.887 -3.557 11.725 1.00 87.25 89 ARG A CA 1
ATOM 717 C C . ARG A 1 89 ? -1.666 -2.872 12.315 1.00 87.25 89 ARG A C 1
ATOM 719 O O . ARG A 1 89 ? -0.559 -3.034 11.803 1.00 87.25 89 ARG A O 1
ATOM 726 N N . THR A 1 90 ? -1.848 -2.178 13.433 1.00 85.19 90 THR A N 1
ATOM 727 C CA . THR A 1 90 ? -0.715 -1.671 14.217 1.00 85.19 90 THR A CA 1
ATOM 728 C C . THR A 1 90 ? 0.077 -2.826 14.826 1.00 85.19 90 THR A C 1
ATOM 730 O O . THR A 1 90 ? -0.499 -3.856 15.188 1.00 85.19 90 THR A O 1
ATOM 733 N N . SER A 1 91 ? 1.387 -2.647 14.996 1.00 82.88 91 SER A N 1
ATOM 734 C CA . SER A 1 91 ? 2.222 -3.616 15.707 1.00 82.88 91 SER A CA 1
ATOM 735 C C . SER A 1 91 ? 1.778 -3.789 17.165 1.00 82.88 91 SER A C 1
ATOM 737 O O . SER A 1 91 ? 1.220 -2.885 17.795 1.00 82.88 91 SER A O 1
ATOM 739 N N . PHE A 1 92 ? 2.025 -4.978 17.716 1.00 80.06 92 PHE A N 1
ATOM 740 C CA . PHE A 1 92 ? 1.762 -5.251 19.122 1.00 80.06 92 PHE A CA 1
ATOM 741 C C . PHE A 1 92 ? 2.784 -4.517 19.989 1.00 80.06 92 PHE A C 1
ATOM 743 O O . PHE A 1 92 ? 3.990 -4.695 19.829 1.00 80.06 92 PHE A O 1
ATOM 750 N N . LYS A 1 93 ? 2.305 -3.731 20.956 1.00 75.69 93 LYS A N 1
ATOM 751 C CA . LYS A 1 93 ? 3.159 -3.256 22.047 1.00 75.69 93 LYS A CA 1
ATOM 752 C C . LYS A 1 93 ? 3.381 -4.426 23.006 1.00 75.69 93 LYS A C 1
ATOM 754 O O . LYS A 1 93 ? 2.448 -4.816 23.707 1.00 75.69 93 LYS A O 1
ATOM 759 N N . VAL A 1 94 ? 4.583 -5.002 23.016 1.00 69.38 94 VAL A N 1
ATOM 760 C CA . VAL A 1 94 ? 4.977 -5.975 24.044 1.00 69.38 94 VAL A CA 1
ATOM 761 C C . VAL A 1 94 ? 5.142 -5.205 25.349 1.00 69.38 94 VAL A C 1
ATOM 763 O O . VAL A 1 94 ? 5.996 -4.330 25.456 1.00 69.38 94 VAL A O 1
ATOM 766 N N . CYS A 1 95 ? 4.286 -5.483 26.327 1.00 59.06 95 CYS A N 1
ATOM 767 C CA . CYS A 1 95 ? 4.463 -4.985 27.683 1.00 59.06 95 CYS A CA 1
ATOM 768 C C . CYS A 1 95 ? 5.235 -6.065 28.442 1.00 59.06 95 CYS A C 1
ATOM 770 O O . CYS A 1 95 ? 4.671 -7.118 28.741 1.00 59.06 95 CYS A O 1
ATOM 772 N N . PHE A 1 96 ? 6.531 -5.845 28.666 1.00 60.66 96 PHE A N 1
ATOM 773 C CA . PHE A 1 96 ? 7.303 -6.687 29.575 1.00 60.66 96 PHE A CA 1
ATOM 774 C C . PHE A 1 96 ? 6.739 -6.477 30.984 1.00 60.66 96 PHE A C 1
ATOM 776 O O . PHE A 1 96 ? 6.633 -5.338 31.438 1.00 60.66 96 PHE A O 1
ATOM 783 N N . LYS A 1 97 ? 6.290 -7.570 31.603 1.00 49.78 97 LYS A N 1
ATOM 784 C CA . LYS A 1 97 ? 5.889 -7.612 33.009 1.00 49.78 97 LYS A CA 1
ATOM 785 C C . LYS A 1 97 ? 7.094 -7.929 33.874 1.00 49.78 97 LYS A C 1
ATOM 787 O O . LYS A 1 97 ? 7.914 -8.752 33.411 1.00 49.78 97 LYS A O 1
#

Secondary structure (DSSP, 8-state):
-PEEEEEE-----SSS--------STT----TT---STTHHHHHHHHHHHHHHHHHHHHHHH-GGGEEEEEPPTT------TTTEEEEEPPP-----

pLDDT: mean 75.34, std 15.09, range [36.44, 92.94]

Sequence (97 aa):
MNYLVLILSHFYAQNNSLLNDRFNPYDRAPFRVLKEGEDSIGYARAALTYYQSYTEFSSICHAGENSTTISLRPGTVIFLDNHRVLHSRTSFKVCFK